Protein AF-A0A377WMH4-F1 (afdb_monomer_lite)

Foldseek 3Di:
DVCVVVVHPDDDPPNHDDDDLVPPPCLCVVLVVVCVVCVVVVDDSVNSSVVSD

Radius of gyration: 16.23 Å; chains: 1; bounding box: 28×24×41 Å

Structure (mmCIF, N/CA/C/O backbone):
data_AF-A0A377WMH4-F1
#
_entry.id   AF-A0A377WMH4-F1
#
loop_
_atom_site.group_PDB
_atom_site.id
_atom_site.type_symbol
_atom_site.label_atom_id
_atom_site.label_alt_id
_atom_site.label_comp_id
_atom_site.label_asym_id
_atom_site.label_entity_id
_atom_site.label_seq_id
_atom_site.pdbx_PDB_ins_code
_atom_site.Cartn_x
_atom_site.Cartn_y
_atom_site.Cartn_z
_atom_site.occupancy
_atom_site.B_iso_or_equiv
_atom_site.auth_seq_id
_atom_site.auth_comp_id
_atom_site.auth_asym_id
_atom_site.auth_atom_id
_atom_site.pdbx_PDB_model_num
ATOM 1 N N . MET A 1 1 ? -3.808 2.462 17.377 1.00 61.56 1 MET A N 1
ATOM 2 C CA . MET A 1 1 ? -4.464 2.437 16.047 1.00 61.56 1 MET A CA 1
ATOM 3 C C . MET A 1 1 ? -5.192 3.754 15.784 1.00 61.56 1 MET A C 1
ATOM 5 O O . MET A 1 1 ? -5.860 4.248 16.684 1.00 61.56 1 MET A O 1
ATOM 9 N N . ARG A 1 2 ? -5.058 4.336 14.579 1.00 69.12 2 ARG A N 1
ATOM 10 C CA . ARG A 1 2 ? -5.657 5.635 14.174 1.00 69.12 2 ARG A CA 1
ATOM 11 C C . ARG A 1 2 ?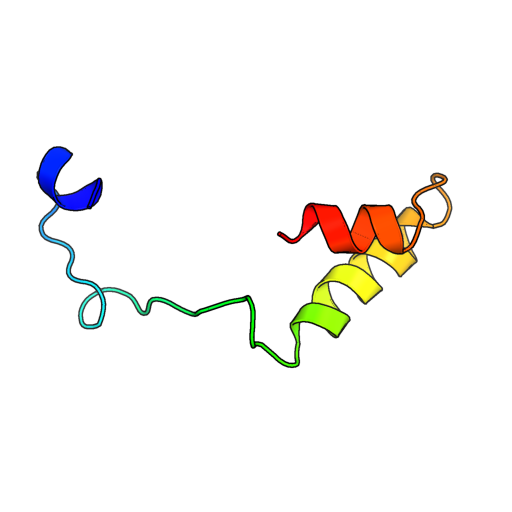 -7.189 5.670 14.334 1.00 69.12 2 ARG A C 1
ATOM 13 O O . ARG A 1 2 ? -7.738 6.710 14.659 1.00 69.12 2 ARG A O 1
ATOM 20 N N . ILE A 1 3 ? -7.834 4.516 14.186 1.00 71.06 3 ILE A N 1
ATOM 21 C CA . ILE A 1 3 ? -9.290 4.303 14.229 1.00 71.06 3 ILE A CA 1
ATOM 22 C C . ILE A 1 3 ? -9.898 4.731 15.576 1.00 71.06 3 ILE A C 1
ATOM 24 O O . ILE A 1 3 ? -10.843 5.512 15.603 1.00 71.06 3 ILE A O 1
ATOM 28 N N . GLN A 1 4 ? -9.285 4.328 16.698 1.00 69.12 4 GLN A N 1
ATOM 29 C CA . GLN A 1 4 ? -9.738 4.720 18.042 1.00 69.12 4 GLN A CA 1
ATOM 30 C C . GLN A 1 4 ? -9.569 6.223 18.302 1.00 69.12 4 GLN A C 1
ATOM 32 O O . GLN A 1 4 ? -10.390 6.832 18.978 1.00 69.12 4 GLN A O 1
ATOM 37 N N . LYS A 1 5 ? -8.533 6.845 17.720 1.00 74.69 5 LYS A N 1
ATOM 38 C CA . LYS A 1 5 ? -8.326 8.301 17.802 1.00 74.69 5 LYS A CA 1
ATOM 39 C C . LYS A 1 5 ? -9.349 9.098 16.983 1.00 74.69 5 LYS A C 1
ATOM 41 O O . LYS A 1 5 ? -9.512 10.283 17.237 1.00 74.69 5 LYS A O 1
ATOM 46 N N . LEU A 1 6 ? -10.011 8.465 16.013 1.00 80.69 6 LEU A N 1
ATOM 47 C CA . LEU A 1 6 ? -11.051 9.063 15.171 1.00 80.69 6 LEU A CA 1
ATOM 48 C C . LEU A 1 6 ? -12.473 8.782 15.690 1.00 80.69 6 LEU A C 1
ATOM 50 O O . LEU A 1 6 ? -13.436 9.169 15.038 1.00 80.69 6 LEU A O 1
ATOM 54 N N . GLY A 1 7 ? -12.623 8.104 16.836 1.00 81.31 7 GLY A N 1
ATOM 55 C CA . GLY A 1 7 ? -13.933 7.776 17.415 1.00 81.31 7 GLY A CA 1
ATOM 56 C C . GLY A 1 7 ? -14.743 6.746 16.618 1.00 81.31 7 GLY A C 1
ATOM 57 O O . GLY A 1 7 ? -15.928 6.561 16.881 1.00 81.31 7 GLY A O 1
ATOM 58 N N . LEU A 1 8 ? -14.124 6.069 15.646 1.00 80.81 8 LEU A N 1
ATOM 59 C CA . LEU A 1 8 ? -14.790 5.055 14.835 1.00 80.81 8 LEU A CA 1
ATOM 60 C C . LEU A 1 8 ? -14.912 3.750 15.631 1.00 80.81 8 LEU A C 1
ATOM 62 O O . LEU A 1 8 ? -13.931 3.272 16.202 1.00 80.81 8 LEU A O 1
ATOM 66 N N . GLN A 1 9 ? -16.111 3.162 15.643 1.00 84.50 9 GLN A N 1
ATOM 67 C CA . GLN A 1 9 ? -16.392 1.903 16.349 1.00 84.50 9 GLN A CA 1
ATOM 68 C C . GLN A 1 9 ? -16.082 0.640 15.533 1.00 84.50 9 GLN A C 1
ATOM 70 O O . GLN A 1 9 ? -16.282 -0.462 16.039 1.00 84.50 9 GLN A O 1
ATOM 75 N N . ILE A 1 10 ? -15.579 0.792 14.304 1.00 81.81 10 ILE A N 1
ATOM 76 C CA . ILE A 1 10 ? -15.248 -0.339 13.434 1.00 81.81 10 ILE A CA 1
ATOM 77 C C . ILE A 1 10 ? -14.128 -1.196 14.039 1.00 81.81 10 ILE A C 1
ATOM 79 O O . ILE A 1 10 ? -13.118 -0.679 14.533 1.00 81.81 10 ILE A O 1
ATOM 83 N N . LYS A 1 11 ? -14.297 -2.515 13.986 1.00 80.81 11 LYS A N 1
ATOM 84 C CA . LYS A 1 11 ? -13.367 -3.512 14.517 1.00 80.81 11 LYS A CA 1
ATOM 85 C C . LYS A 1 11 ? -12.800 -4.360 13.384 1.00 80.81 11 LYS A C 1
ATOM 87 O O . LYS A 1 11 ? -13.535 -5.015 12.647 1.00 80.81 11 LYS A O 1
ATOM 92 N N . ALA A 1 12 ? -11.473 -4.380 13.291 1.00 80.62 12 ALA A N 1
ATOM 93 C CA . ALA A 1 12 ? -10.764 -5.307 12.417 1.00 80.62 12 ALA A CA 1
ATOM 94 C C . ALA A 1 12 ? -11.107 -6.759 12.796 1.00 80.62 12 ALA A C 1
ATOM 96 O O . ALA A 1 12 ? -11.123 -7.097 13.981 1.00 80.62 12 ALA A O 1
ATOM 97 N N . GLY A 1 13 ? -11.393 -7.595 11.799 1.00 75.94 13 GLY A N 1
ATOM 98 C CA . GLY A 1 13 ? -11.849 -8.978 11.969 1.00 75.94 13 GLY A CA 1
ATOM 99 C C . GLY A 1 13 ? -13.353 -9.141 12.226 1.00 75.94 13 GLY A C 1
ATOM 100 O O . GLY A 1 13 ? -13.813 -10.271 12.345 1.00 75.94 13 GLY A O 1
ATOM 101 N N . VAL A 1 14 ? -14.119 -8.044 12.311 1.00 82.12 14 VAL A N 1
ATOM 102 C CA . VAL A 1 14 ? -15.595 -8.072 12.383 1.00 82.12 14 VAL A CA 1
ATOM 103 C C . VAL A 1 14 ? -16.193 -7.269 11.233 1.00 82.12 14 VAL A C 1
ATOM 105 O O . VAL A 1 14 ? -16.965 -7.807 10.450 1.00 82.12 14 VAL A O 1
ATOM 108 N N . ASP A 1 15 ? -15.803 -5.998 11.112 1.00 83.50 15 ASP A N 1
ATOM 109 C CA . ASP A 1 15 ? -16.364 -5.077 10.115 1.00 83.50 15 ASP A CA 1
ATOM 110 C C . ASP A 1 15 ? -15.528 -5.020 8.828 1.00 83.50 15 ASP A C 1
ATOM 112 O O . ASP A 1 15 ? -16.015 -4.618 7.775 1.00 83.50 15 ASP A O 1
ATOM 116 N N . PHE A 1 16 ? -14.252 -5.396 8.913 1.00 79.25 16 PHE A N 1
ATOM 117 C CA . PHE A 1 16 ? -13.339 -5.481 7.778 1.00 79.25 16 PHE A CA 1
ATOM 118 C C . PHE A 1 16 ? -12.189 -6.435 8.099 1.00 79.25 16 PHE A C 1
ATOM 120 O O . PHE A 1 16 ? -11.734 -6.513 9.244 1.00 79.25 16 PHE A O 1
ATOM 127 N N . GLU A 1 17 ? -11.690 -7.141 7.091 1.00 77.69 17 GLU A N 1
ATOM 128 C CA . GLU A 1 17 ? -10.470 -7.933 7.221 1.00 77.69 17 GLU A CA 1
ATOM 129 C C . GLU A 1 17 ? -9.235 -7.073 6.959 1.00 77.69 17 GLU A C 1
ATOM 131 O O . GLU A 1 17 ? -9.212 -6.218 6.073 1.00 77.69 17 GLU A O 1
ATOM 136 N N . ILE A 1 18 ? -8.188 -7.3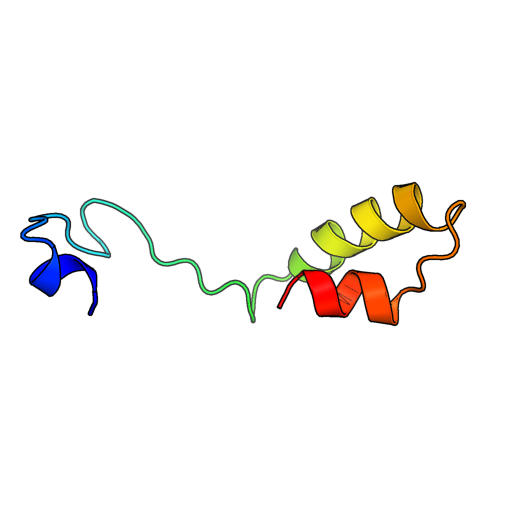14 7.745 1.00 72.75 18 ILE A N 1
ATOM 137 C CA . ILE A 1 18 ? -6.858 -6.783 7.465 1.00 72.75 18 ILE A CA 1
ATOM 138 C C . ILE A 1 18 ? -6.147 -7.839 6.628 1.00 72.75 18 ILE A C 1
ATOM 140 O O . ILE A 1 18 ? -5.701 -8.856 7.156 1.00 72.75 18 ILE A O 1
ATOM 144 N N . VAL A 1 19 ? -6.056 -7.598 5.325 1.00 67.25 19 VAL A N 1
ATOM 145 C CA . VAL A 1 19 ? -5.270 -8.437 4.420 1.00 67.25 19 VAL A CA 1
ATOM 146 C C . VAL A 1 19 ? -3.825 -7.949 4.458 1.00 67.25 19 VAL A C 1
ATOM 148 O O . VAL A 1 19 ? -3.555 -6.774 4.209 1.00 67.25 19 VAL A O 1
ATOM 151 N N . ASN A 1 20 ? -2.896 -8.843 4.800 1.00 64.94 20 ASN A N 1
ATOM 152 C CA . ASN A 1 20 ? -1.472 -8.559 4.681 1.00 64.94 20 ASN A CA 1
ATOM 153 C C . ASN A 1 20 ? -1.043 -8.753 3.220 1.00 64.94 20 ASN A C 1
ATOM 155 O O . ASN A 1 20 ? -0.958 -9.883 2.741 1.00 64.94 20 ASN A O 1
ATOM 159 N N . ASN A 1 21 ? -0.773 -7.645 2.534 1.00 57.34 21 ASN A N 1
ATOM 160 C CA . ASN A 1 21 ? -0.405 -7.635 1.121 1.00 57.34 21 ASN A CA 1
ATOM 161 C C . ASN A 1 21 ? 1.044 -8.104 0.866 1.00 57.34 21 ASN A C 1
ATOM 163 O O . ASN A 1 21 ? 1.379 -8.436 -0.267 1.00 57.34 21 ASN A O 1
ATOM 167 N N . GLU A 1 22 ? 1.895 -8.181 1.900 1.00 60.38 22 GLU A N 1
ATOM 168 C CA . GLU A 1 22 ? 3.313 -8.569 1.771 1.00 60.38 22 GLU A CA 1
ATOM 169 C C . GLU A 1 22 ? 3.513 -10.073 1.502 1.00 60.38 22 GLU A C 1
ATOM 171 O O . GLU A 1 22 ? 4.598 -10.500 1.110 1.00 60.38 22 GLU A O 1
ATOM 176 N N . SER A 1 23 ? 2.481 -10.901 1.706 1.00 55.88 23 SER A N 1
ATOM 177 C CA . SER A 1 23 ? 2.541 -12.357 1.494 1.00 55.88 23 SER A CA 1
ATOM 178 C C . SER A 1 23 ? 1.460 -12.865 0.538 1.00 55.88 23 SER A C 1
ATOM 180 O O . SER A 1 23 ? 1.172 -14.062 0.496 1.00 55.88 23 SER A O 1
ATOM 182 N N . ASP A 1 24 ? 0.851 -11.972 -0.246 1.00 62.34 24 ASP A N 1
ATOM 183 C CA . ASP A 1 24 ? -0.100 -12.396 -1.266 1.00 62.34 24 ASP A CA 1
ATOM 184 C C . ASP A 1 24 ? 0.673 -12.928 -2.494 1.00 62.34 24 ASP A C 1
ATOM 186 O O . ASP A 1 24 ? 1.442 -12.180 -3.109 1.00 62.34 24 ASP A O 1
ATOM 190 N N . PRO A 1 25 ? 0.491 -14.197 -2.912 1.00 63.28 25 PRO A N 1
ATOM 191 C CA . PRO A 1 25 ? 1.085 -14.715 -4.148 1.00 63.28 25 PRO A CA 1
ATOM 192 C C . PRO A 1 25 ? 0.680 -13.912 -5.400 1.00 63.28 25 PRO A C 1
ATOM 194 O O . PRO A 1 25 ? 1.380 -13.966 -6.413 1.00 63.28 25 PRO A O 1
ATOM 197 N N . ARG A 1 26 ? -0.402 -13.128 -5.325 1.00 65.19 26 ARG A N 1
ATOM 198 C CA . ARG A 1 26 ? -0.888 -12.216 -6.370 1.00 65.19 26 ARG A CA 1
ATOM 199 C C . ARG A 1 26 ? -0.177 -10.869 -6.385 1.00 65.19 26 ARG A C 1
ATOM 201 O O . ARG A 1 26 ? -0.345 -10.124 -7.346 1.00 65.19 26 ARG A O 1
ATOM 208 N N . PHE A 1 27 ? 0.655 -10.549 -5.390 1.00 66.31 27 PHE A N 1
ATOM 209 C CA . PHE A 1 27 ? 1.454 -9.318 -5.390 1.00 66.31 27 PHE A CA 1
ATOM 210 C C . PHE A 1 27 ? 2.246 -9.181 -6.696 1.00 66.31 27 PHE A C 1
ATOM 212 O O . PHE A 1 27 ? 2.266 -8.123 -7.322 1.00 66.31 27 PHE A O 1
ATOM 219 N N . LYS A 1 28 ? 2.801 -10.303 -7.177 1.00 67.94 28 LYS A N 1
ATOM 220 C CA . LYS A 1 28 ? 3.501 -10.379 -8.461 1.00 67.94 28 LYS A CA 1
ATOM 221 C C . LYS A 1 28 ? 2.602 -10.098 -9.667 1.00 67.94 28 LYS A C 1
ATOM 223 O O . LYS A 1 28 ? 3.066 -9.489 -10.625 1.00 67.94 28 LYS A O 1
ATOM 228 N N . GLU A 1 29 ? 1.347 -10.532 -9.638 1.00 70.06 29 GLU A N 1
ATOM 229 C CA . GLU A 1 29 ? 0.379 -10.286 -10.714 1.00 70.06 29 GLU A CA 1
ATOM 230 C C . GLU A 1 29 ? -0.026 -8.811 -10.782 1.00 70.06 29 GLU A C 1
ATOM 232 O O . GLU A 1 29 ? 0.009 -8.231 -11.868 1.00 70.06 29 GLU A O 1
ATOM 237 N N . TYR A 1 30 ? -0.283 -8.169 -9.638 1.00 73.00 30 TYR A N 1
ATOM 238 C CA . TYR A 1 30 ? -0.707 -6.767 -9.587 1.00 73.00 30 TYR A CA 1
ATOM 239 C C . TYR A 1 30 ? 0.303 -5.805 -10.218 1.00 73.00 3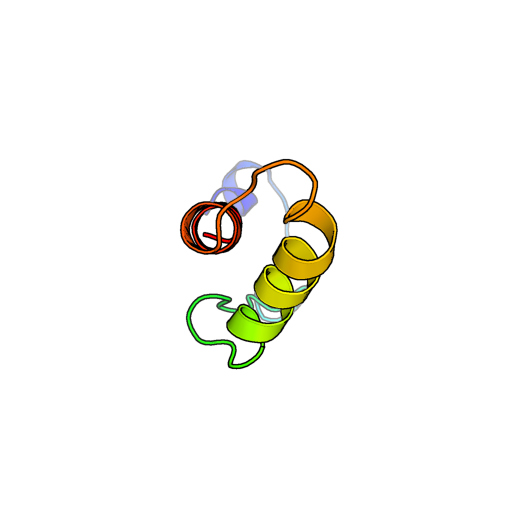0 TYR A C 1
ATOM 241 O O . TYR A 1 30 ? -0.047 -5.008 -11.094 1.00 73.00 30 TYR A O 1
ATOM 249 N N . TRP A 1 31 ? 1.575 -5.877 -9.813 1.00 76.00 31 TRP A N 1
ATOM 250 C CA . TRP A 1 31 ? 2.578 -4.974 -10.381 1.00 76.00 31 TRP A CA 1
ATOM 251 C C . TRP A 1 31 ? 3.017 -5.407 -11.784 1.00 76.00 31 TRP A C 1
ATOM 253 O O . TRP A 1 31 ? 3.448 -4.563 -12.572 1.00 76.00 31 TRP A O 1
ATOM 263 N N . SER A 1 32 ? 2.888 -6.693 -12.135 1.00 77.88 32 SER A N 1
ATOM 264 C CA . SER A 1 32 ? 3.205 -7.193 -13.478 1.00 77.88 32 SER A CA 1
ATOM 265 C C . SER A 1 32 ? 2.254 -6.612 -14.523 1.00 77.88 32 SER A C 1
ATOM 267 O O . SER A 1 32 ? 2.718 -6.115 -15.551 1.00 77.88 32 SER A O 1
ATOM 269 N N . GLU A 1 33 ? 0.945 -6.580 -14.257 1.00 80.69 33 GLU A N 1
ATOM 270 C CA . GLU A 1 33 ? -0.023 -5.922 -15.145 1.00 80.69 33 GLU A CA 1
ATOM 271 C C . GLU A 1 33 ? 0.258 -4.421 -15.280 1.00 80.69 33 GLU A C 1
ATOM 273 O O . GLU A 1 33 ? 0.317 -3.889 -16.395 1.00 80.69 33 GLU A O 1
ATOM 278 N N . TYR A 1 34 ? 0.533 -3.749 -14.158 1.00 80.69 34 TYR A N 1
ATOM 279 C CA . TYR A 1 34 ? 0.938 -2.344 -14.148 1.00 80.69 34 TYR A CA 1
ATOM 280 C C . TYR A 1 34 ? 2.198 -2.106 -14.997 1.00 80.69 34 TYR A C 1
ATOM 282 O O . TYR A 1 34 ? 2.233 -1.199 -15.833 1.00 80.69 34 TYR A O 1
ATOM 290 N N . TYR A 1 35 ? 3.212 -2.963 -14.863 1.00 83.50 35 TYR A N 1
ATOM 291 C CA . TYR A 1 35 ? 4.426 -2.911 -15.672 1.00 83.50 35 TYR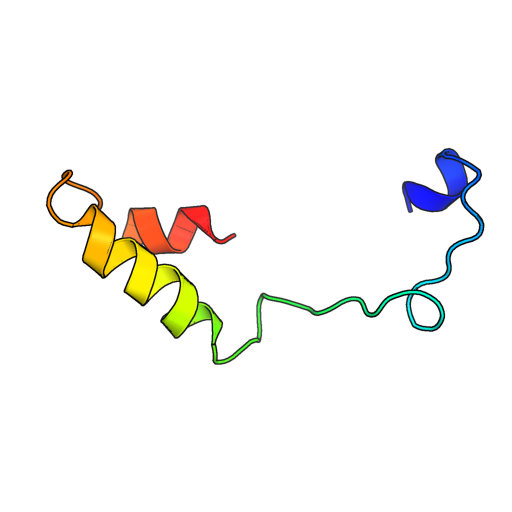 A CA 1
ATOM 292 C C . TYR A 1 35 ? 4.132 -3.139 -17.161 1.00 83.50 35 TYR A C 1
ATOM 294 O O . TYR A 1 35 ? 4.656 -2.409 -18.003 1.00 83.50 35 TYR A O 1
ATOM 302 N N . GLN A 1 36 ? 3.262 -4.088 -17.525 1.00 83.50 36 GLN A N 1
ATOM 303 C CA . GLN A 1 36 ? 2.897 -4.319 -18.929 1.00 83.50 36 GLN A CA 1
ATOM 304 C C . GLN A 1 36 ? 2.262 -3.087 -19.585 1.00 83.50 36 GLN A C 1
ATOM 306 O O . GLN A 1 36 ? 2.541 -2.813 -20.758 1.00 83.50 36 GLN A O 1
ATOM 311 N N . LEU A 1 37 ? 1.466 -2.324 -18.832 1.00 85.00 37 LEU A N 1
ATOM 312 C CA . LEU A 1 37 ? 0.857 -1.072 -19.287 1.00 85.00 37 LEU A CA 1
ATOM 313 C C . LEU A 1 37 ? 1.871 0.083 -19.336 1.00 85.00 37 LEU A C 1
ATOM 315 O O . LEU A 1 37 ? 1.879 0.874 -20.283 1.00 85.00 37 LEU A O 1
ATOM 319 N N . MET A 1 38 ? 2.757 0.169 -18.342 1.00 83.88 38 MET A N 1
ATOM 320 C CA . MET A 1 38 ? 3.641 1.319 -18.138 1.00 83.88 38 MET A CA 1
ATOM 321 C C . MET A 1 38 ? 5.035 1.181 -18.766 1.00 83.88 38 MET A C 1
ATOM 323 O O . MET A 1 38 ? 5.731 2.187 -18.910 1.00 83.88 38 MET A O 1
ATOM 327 N N . LYS A 1 39 ? 5.436 -0.010 -19.234 1.00 82.38 39 LYS A N 1
ATOM 328 C CA . LYS A 1 39 ? 6.755 -0.251 -19.859 1.00 82.38 39 LYS A CA 1
ATOM 329 C C . LYS A 1 39 ? 7.047 0.669 -21.046 1.00 82.38 39 LYS A C 1
ATOM 331 O O . LYS A 1 39 ? 8.184 1.075 -21.258 1.00 82.38 39 LYS A O 1
ATOM 336 N N . ARG A 1 40 ? 6.015 1.055 -21.809 1.00 87.44 40 ARG A N 1
ATOM 337 C CA . ARG A 1 40 ? 6.148 1.982 -22.952 1.00 87.44 40 ARG A CA 1
ATOM 338 C C . ARG A 1 40 ? 6.381 3.435 -22.524 1.00 87.44 40 ARG A C 1
ATOM 340 O O . ARG A 1 40 ? 6.757 4.251 -23.354 1.00 87.44 40 ARG A O 1
ATOM 347 N N . ARG A 1 41 ? 6.151 3.753 -21.247 1.00 83.12 41 ARG A N 1
ATOM 348 C CA . ARG A 1 41 ? 6.365 5.072 -20.636 1.00 83.12 41 ARG A CA 1
ATOM 349 C C . ARG A 1 41 ? 7.690 5.160 -19.868 1.00 83.12 41 ARG A C 1
ATOM 351 O O . ARG A 1 41 ? 7.901 6.126 -19.148 1.00 83.12 41 ARG A O 1
ATOM 358 N N . GLY A 1 42 ? 8.570 4.166 -20.018 1.00 84.31 42 GLY A N 1
ATOM 359 C CA . GLY A 1 42 ? 9.896 4.155 -19.394 1.00 84.31 42 GLY A CA 1
ATOM 360 C C . GLY A 1 42 ? 9.926 3.670 -17.942 1.00 84.31 42 GLY A C 1
ATOM 361 O O . GLY A 1 42 ? 10.967 3.781 -17.305 1.00 84.31 42 GLY A O 1
ATOM 362 N N . ILE A 1 43 ? 8.823 3.120 -17.422 1.00 81.81 43 ILE A N 1
ATOM 363 C CA . ILE A 1 43 ? 8.797 2.500 -16.090 1.00 81.81 43 ILE A CA 1
ATOM 364 C C . ILE A 1 43 ? 9.540 1.160 -16.130 1.00 81.81 43 ILE A C 1
ATOM 366 O O . ILE A 1 43 ? 9.260 0.315 -16.985 1.00 81.81 43 ILE A O 1
ATOM 370 N N . THR A 1 44 ? 10.469 0.957 -15.196 1.00 81.81 44 THR A N 1
ATOM 371 C CA . THR A 1 44 ? 11.186 -0.313 -15.001 1.00 81.81 44 THR A CA 1
ATOM 372 C C . THR A 1 44 ? 10.419 -1.255 -14.069 1.00 81.81 44 THR A C 1
ATOM 374 O O . THR A 1 44 ? 9.535 -0.833 -13.325 1.00 81.81 44 THR A O 1
ATOM 377 N N . GLN A 1 45 ? 10.748 -2.552 -14.092 1.00 78.50 45 GLN A N 1
ATOM 378 C CA . GLN A 1 45 ? 10.122 -3.530 -13.188 1.00 78.50 45 GLN A CA 1
ATOM 379 C C . GLN A 1 45 ? 10.343 -3.168 -11.717 1.00 78.50 45 GLN A C 1
ATOM 381 O O . GLN A 1 45 ? 9.421 -3.271 -10.922 1.00 78.50 45 GLN A O 1
ATOM 386 N N . GLU A 1 46 ? 11.531 -2.665 -11.380 1.00 77.94 46 GLU A N 1
ATOM 387 C CA . GLU A 1 46 ? 11.865 -2.231 -10.023 1.00 77.94 46 GLU A CA 1
ATOM 388 C C . GLU A 1 46 ? 10.992 -1.048 -9.567 1.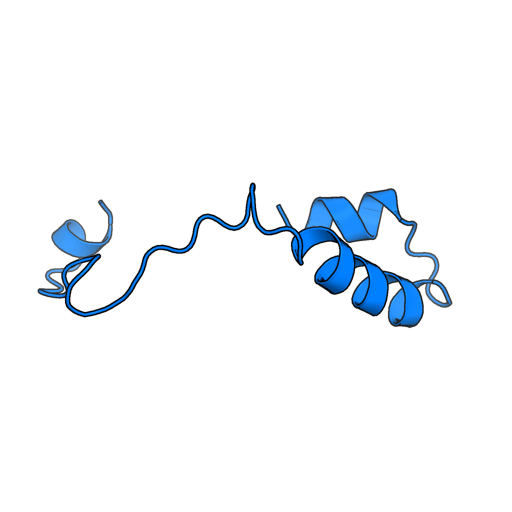00 77.94 46 GLU A C 1
ATOM 390 O O . GLU A 1 46 ? 10.505 -1.031 -8.441 1.00 77.94 46 GLU A O 1
ATOM 395 N N . GLN A 1 47 ? 10.719 -0.087 -10.458 1.00 77.62 47 GLN A N 1
ATOM 396 C CA . GLN A 1 47 ? 9.809 1.029 -10.172 1.00 77.62 47 GLN A CA 1
ATOM 397 C C . GLN A 1 47 ? 8.352 0.574 -10.028 1.00 77.62 47 GLN A C 1
ATOM 399 O O . GLN A 1 47 ? 7.631 1.097 -9.183 1.00 77.62 47 GLN A O 1
ATOM 404 N N . ALA A 1 48 ? 7.919 -0.398 -10.836 1.00 77.19 48 ALA A N 1
ATOM 405 C CA . ALA A 1 48 ? 6.584 -0.983 -10.734 1.00 77.19 48 ALA A CA 1
ATOM 406 C C . ALA 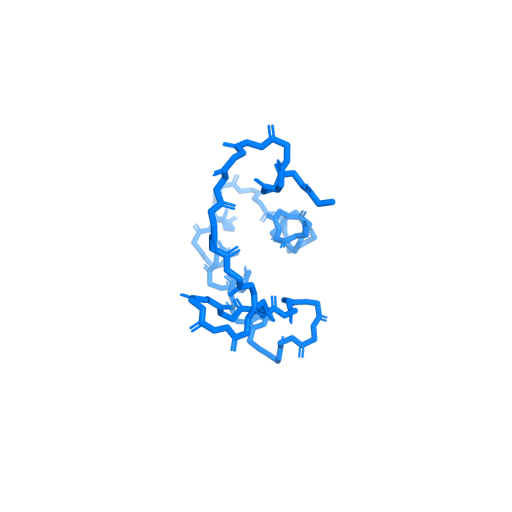A 1 48 ? 6.400 -1.774 -9.430 1.00 77.19 48 ALA A C 1
ATOM 408 O O . ALA A 1 48 ? 5.356 -1.669 -8.797 1.00 77.19 48 ALA A O 1
ATOM 409 N N . GLN A 1 49 ? 7.423 -2.519 -9.013 1.00 76.38 49 GLN A N 1
ATOM 410 C CA . GLN A 1 49 ? 7.420 -3.293 -7.776 1.00 76.38 49 GLN A CA 1
ATOM 411 C C . GLN A 1 49 ? 7.382 -2.382 -6.540 1.00 76.38 49 GLN A C 1
ATOM 413 O O . GLN A 1 49 ? 6.577 -2.600 -5.644 1.00 76.38 49 GLN A O 1
ATOM 418 N N . ARG A 1 50 ? 8.193 -1.317 -6.526 1.00 70.56 50 ARG A N 1
ATOM 419 C CA . ARG A 1 50 ? 8.325 -0.393 -5.386 1.00 70.56 50 ARG A CA 1
ATOM 420 C C . ARG A 1 50 ? 7.145 0.566 -5.203 1.00 70.56 50 ARG A C 1
ATOM 422 O O . ARG A 1 50 ? 7.014 1.168 -4.150 1.00 70.56 50 ARG A O 1
ATOM 429 N N . GLY A 1 51 ? 6.321 0.756 -6.234 1.00 62.25 51 GLY A N 1
ATOM 430 C CA . GLY A 1 51 ? 5.075 1.524 -6.131 1.00 62.25 51 GLY A CA 1
ATOM 431 C C . GLY A 1 51 ? 3.920 0.746 -5.488 1.00 62.25 51 GLY A C 1
ATOM 432 O O . GLY A 1 51 ? 2.856 1.331 -5.292 1.00 62.25 51 GLY A O 1
ATOM 433 N N . GLY A 1 52 ? 4.109 -0.554 -5.225 1.00 58.81 52 GLY A N 1
ATOM 434 C CA . GLY A 1 52 ? 3.134 -1.430 -4.571 1.00 58.81 52 GLY A CA 1
ATOM 435 C C . GLY A 1 52 ? 3.379 -1.684 -3.077 1.00 58.81 52 GLY A C 1
ATOM 436 O O . GLY A 1 52 ? 2.481 -2.237 -2.441 1.00 58.81 52 GLY A O 1
ATOM 437 N N . ASP A 1 53 ? 4.545 -1.290 -2.549 1.00 50.19 53 ASP A N 1
ATOM 438 C CA . ASP A 1 53 ? 4.896 -1.293 -1.113 1.00 50.19 53 ASP A CA 1
ATOM 439 C C . ASP A 1 53 ? 4.444 0.015 -0.432 1.00 50.19 53 ASP A C 1
ATOM 441 O O . ASP A 1 53 ? 3.931 -0.044 0.710 1.00 50.19 53 ASP A O 1
#

Sequence (53 aa):
MRIQKLGLQIKAGVDFEIVNNESDPRFKEYWSEYYQLMKRRGITQEQAQRGGD

Organism: Klebsiella pneumoniae (NCBI:txid573)

Secondary structure (DSSP, 8-state):
-HHHHTT----BTTTB----GGG-TTHHHHHHHHHHHHGGGT--HHHHHHT--

InterPro domains:
  IPR002505 Phosphate acetyl/butaryl transferase [PF01515] (3-50)
  IPR042113 Phosphate acetyltransferase, domain 1 [G3DSA:3.40.50.10950] (1-51)

pLDDT: mean 74.39, std 8.96, range [50.19, 87.44]